Protein AF-A0A7S4SIM2-F1 (afdb_monomer)

Solvent-accessible surface area (backbone atoms only — not comparable to full-atom values): 9862 Å² total; per-residue (Å²): 139,83,87,84,81,85,83,84,78,82,80,81,80,80,81,78,81,84,77,73,76,79,71,59,57,64,60,49,52,54,50,53,53,53,36,49,53,40,46,74,65,68,42,68,64,54,23,58,41,30,54,47,64,72,65,57,48,93,91,39,55,69,60,43,52,54,54,38,46,71,59,74,44,68,68,64,62,56,70,56,70,51,74,69,49,49,52,53,52,52,49,47,55,51,52,51,51,50,50,54,53,35,63,73,68,70,49,64,67,68,62,50,51,51,53,49,52,50,44,53,52,52,49,53,51,50,53,54,54,48,52,52,52,28,50,53,51,50,52,51,50,52,53,50,40,47,73,71,67,56,67,82,76,71,83,76,70,75,76,83,80,133

Structure (mmCIF, N/CA/C/O backbone):
data_AF-A0A7S4SIM2-F1
#
_entry.id   AF-A0A7S4SIM2-F1
#
loop_
_atom_site.group_PDB
_atom_site.id
_atom_site.type_symbol
_atom_site.label_atom_id
_atom_site.label_alt_id
_atom_site.label_comp_id
_atom_site.label_asym_id
_atom_site.label_entity_id
_atom_site.label_seq_id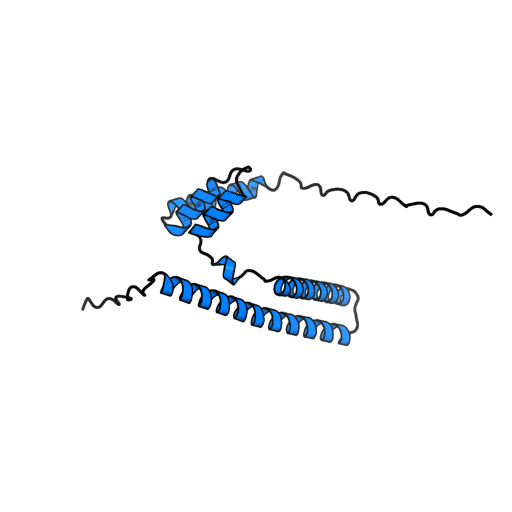
_atom_site.pdbx_PDB_ins_code
_atom_site.Cartn_x
_atom_site.Cartn_y
_atom_site.Cartn_z
_atom_site.occupancy
_atom_site.B_iso_or_equiv
_atom_site.auth_seq_id
_atom_site.auth_comp_id
_atom_site.auth_asym_id
_atom_site.auth_atom_id
_atom_site.pdbx_PDB_model_num
ATOM 1 N N . GLY A 1 1 ? -58.064 -26.342 -5.071 1.00 50.75 1 GLY A N 1
ATOM 2 C CA . GLY A 1 1 ? -57.109 -25.403 -4.454 1.00 50.75 1 GLY A CA 1
ATOM 3 C C . GLY A 1 1 ? -56.196 -24.867 -5.532 1.00 50.75 1 GLY A C 1
ATOM 4 O O . GLY A 1 1 ? -55.663 -25.666 -6.287 1.00 50.75 1 GLY A O 1
ATOM 5 N N . ARG A 1 2 ? -56.091 -23.544 -5.673 1.00 45.09 2 ARG A N 1
ATOM 6 C CA . ARG A 1 2 ? -55.187 -22.900 -6.641 1.00 45.09 2 ARG A CA 1
ATOM 7 C C . ARG A 1 2 ? -53.861 -22.545 -5.948 1.00 45.09 2 ARG A C 1
ATOM 9 O O . ARG A 1 2 ? -53.925 -22.120 -4.795 1.00 45.09 2 ARG A O 1
ATOM 16 N N . PRO A 1 3 ? -52.698 -22.693 -6.607 1.00 59.72 3 PRO A N 1
ATOM 17 C CA . PRO A 1 3 ? -51.413 -22.300 -6.037 1.00 59.72 3 PRO A CA 1
ATOM 18 C C . PRO A 1 3 ? -51.189 -20.785 -6.149 1.00 59.72 3 PRO A C 1
ATOM 20 O O . PRO A 1 3 ? -51.427 -20.174 -7.190 1.00 59.72 3 PRO A O 1
ATOM 23 N N . SER A 1 4 ? -50.732 -20.193 -5.051 1.00 57.53 4 SER A N 1
ATOM 24 C CA . SER A 1 4 ? -50.369 -18.786 -4.893 1.00 57.53 4 SER A CA 1
ATOM 25 C C . SER A 1 4 ? -48.961 -18.521 -5.440 1.00 57.53 4 SER A C 1
ATOM 27 O O . SER A 1 4 ? -47.979 -19.098 -4.982 1.00 57.53 4 SER A O 1
ATOM 29 N N . THR A 1 5 ? -48.857 -17.622 -6.416 1.00 63.50 5 THR A N 1
ATOM 30 C CA . THR A 1 5 ? -47.593 -17.086 -6.943 1.00 63.50 5 THR A CA 1
ATOM 31 C C . THR A 1 5 ? -47.039 -15.971 -6.045 1.00 63.50 5 THR A C 1
ATOM 33 O O . THR A 1 5 ? -47.820 -15.122 -5.608 1.00 63.50 5 THR A O 1
ATOM 36 N N . PRO A 1 6 ? -45.716 -15.897 -5.805 1.00 59.38 6 PRO A N 1
ATOM 37 C CA . PRO A 1 6 ? -45.113 -14.800 -5.057 1.00 59.38 6 PRO A CA 1
ATOM 38 C C . PRO A 1 6 ? -44.892 -13.560 -5.940 1.00 59.38 6 PRO A C 1
ATOM 40 O O . PRO A 1 6 ? -44.244 -13.610 -6.985 1.00 59.38 6 PRO A O 1
ATOM 43 N N . THR A 1 7 ? -45.421 -12.430 -5.477 1.00 67.12 7 THR A N 1
ATOM 44 C CA . THR A 1 7 ? -45.268 -11.091 -6.057 1.00 67.12 7 THR A CA 1
ATOM 45 C C . THR A 1 7 ? -43.827 -10.590 -5.908 1.00 67.12 7 THR A C 1
ATOM 47 O O . THR A 1 7 ? -43.352 -10.352 -4.797 1.00 67.12 7 THR A O 1
ATOM 50 N N . LEU A 1 8 ? -43.132 -10.395 -7.032 1.00 49.69 8 LEU A N 1
ATOM 51 C CA . LEU A 1 8 ? -41.819 -9.747 -7.093 1.00 49.69 8 LEU A CA 1
ATOM 52 C C . LEU A 1 8 ? -41.946 -8.257 -6.743 1.00 49.69 8 LEU A C 1
ATOM 54 O O . LEU A 1 8 ? -42.590 -7.480 -7.446 1.00 49.69 8 LEU A O 1
ATOM 58 N N . ARG A 1 9 ? -41.315 -7.859 -5.635 1.00 54.34 9 ARG A N 1
ATOM 59 C CA . ARG A 1 9 ? -41.248 -6.478 -5.150 1.00 54.34 9 ARG A CA 1
ATOM 60 C C . ARG A 1 9 ? -40.105 -5.753 -5.871 1.00 54.34 9 ARG A C 1
ATOM 62 O O . ARG A 1 9 ? -38.940 -6.088 -5.676 1.00 54.34 9 ARG A O 1
ATOM 69 N N . ALA A 1 10 ? -40.448 -4.783 -6.714 1.00 52.19 10 ALA A N 1
ATOM 70 C CA . ALA A 1 10 ? -39.492 -3.946 -7.432 1.00 52.19 10 ALA A 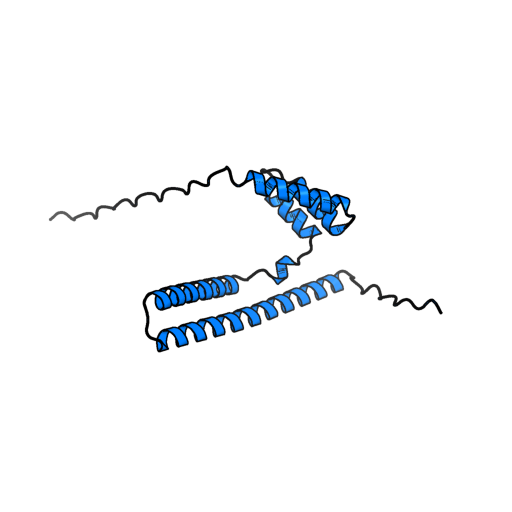CA 1
ATOM 71 C C . ALA A 1 10 ? -38.646 -3.095 -6.462 1.00 52.19 10 ALA A C 1
ATOM 73 O O . ALA A 1 10 ? -39.176 -2.434 -5.568 1.00 52.19 10 ALA A O 1
ATOM 74 N N . LEU A 1 11 ? -37.325 -3.125 -6.655 1.00 56.38 11 LEU A N 1
ATOM 75 C CA . LEU A 1 11 ? -36.349 -2.269 -5.979 1.00 56.38 11 LEU A CA 1
ATOM 76 C C . LEU A 1 11 ? -36.395 -0.850 -6.577 1.00 56.38 11 LEU A C 1
ATOM 78 O O . LEU A 1 11 ? -36.374 -0.722 -7.803 1.00 56.38 11 LEU A O 1
ATOM 82 N N . PRO A 1 12 ? -36.401 0.221 -5.764 1.00 54.81 12 PRO A N 1
ATOM 83 C CA . PRO A 1 12 ? -36.215 1.570 -6.278 1.00 54.81 12 PRO A CA 1
ATOM 84 C C . PRO A 1 12 ? -34.764 1.771 -6.735 1.00 54.81 12 PRO A C 1
ATOM 86 O O . PRO A 1 12 ? -33.811 1.480 -6.010 1.00 54.81 12 PRO A O 1
ATOM 89 N N . ALA A 1 13 ? -34.618 2.282 -7.957 1.00 48.66 13 ALA A N 1
ATOM 90 C CA . ALA A 1 13 ? -33.352 2.681 -8.550 1.00 48.66 13 ALA A CA 1
ATOM 91 C C . ALA A 1 13 ? -32.652 3.732 -7.674 1.00 48.66 13 ALA A C 1
ATOM 93 O O . ALA A 1 13 ? -33.204 4.794 -7.380 1.00 48.66 13 ALA A O 1
ATOM 94 N N . ALA A 1 14 ? -31.423 3.424 -7.263 1.00 46.47 14 ALA A N 1
ATOM 95 C CA . ALA A 1 14 ? -30.552 4.344 -6.553 1.00 46.47 14 ALA A CA 1
ATOM 96 C C . ALA A 1 14 ? -30.267 5.571 -7.432 1.00 46.47 14 ALA A C 1
ATOM 98 O O . ALA A 1 14 ? -29.705 5.459 -8.523 1.00 46.47 14 ALA A O 1
ATOM 99 N N . GLY A 1 15 ? -30.672 6.743 -6.941 1.00 44.69 15 GLY A N 1
ATOM 100 C CA . GLY A 1 15 ? -30.414 8.033 -7.563 1.00 44.69 15 GLY A CA 1
ATOM 101 C C . GLY A 1 15 ? -28.919 8.264 -7.759 1.00 44.69 15 GLY A C 1
ATOM 102 O O . GLY A 1 15 ? -28.145 8.294 -6.802 1.00 44.69 15 GLY A O 1
ATOM 103 N N . GLY A 1 16 ? -28.538 8.434 -9.024 1.00 44.62 16 GLY A N 1
ATOM 104 C CA . GLY A 1 16 ? -27.206 8.831 -9.443 1.00 44.62 16 GLY A CA 1
ATOM 105 C C . GLY A 1 16 ? -26.792 10.149 -8.795 1.00 44.62 16 GLY A C 1
ATOM 106 O O . GLY A 1 16 ? -27.492 11.161 -8.843 1.00 44.62 16 GLY A O 1
ATOM 107 N N . SER A 1 17 ? -25.617 10.099 -8.185 1.00 48.88 17 SER A N 1
ATOM 108 C CA . SER A 1 17 ? -24.833 11.214 -7.680 1.00 48.88 17 SER A CA 1
ATOM 109 C C . SER A 1 17 ? -24.766 12.371 -8.680 1.00 48.88 17 SER A C 1
ATOM 111 O O . SER A 1 17 ? -24.175 12.245 -9.752 1.00 48.88 17 SER A O 1
ATOM 113 N N . ARG A 1 18 ? -25.313 13.528 -8.292 1.00 47.81 18 ARG A N 1
ATOM 114 C CA . ARG A 1 18 ? -25.048 14.818 -8.937 1.00 47.81 18 ARG A CA 1
ATOM 115 C C . ARG A 1 18 ? -23.600 15.215 -8.640 1.00 47.81 18 ARG A C 1
ATOM 117 O O . ARG A 1 18 ? -23.317 15.799 -7.597 1.00 47.81 18 ARG A O 1
ATOM 124 N N . THR A 1 19 ? -22.669 14.892 -9.530 1.00 52.66 19 THR A N 1
ATOM 125 C CA . THR A 1 19 ? -21.340 15.514 -9.521 1.00 52.66 19 THR A CA 1
ATOM 126 C C . THR A 1 19 ? -21.475 16.923 -10.081 1.00 52.66 19 THR A C 1
ATOM 128 O O . THR A 1 19 ? -21.735 17.109 -11.267 1.00 52.66 19 THR A O 1
ATOM 131 N N . SER A 1 20 ? -21.346 17.913 -9.204 1.00 48.88 20 SER A N 1
ATOM 132 C CA . SER A 1 20 ? -21.331 19.329 -9.564 1.00 48.88 20 SER A CA 1
ATOM 133 C C . SER A 1 20 ? -20.116 19.636 -10.467 1.00 48.88 20 SER A C 1
ATOM 135 O O . SER A 1 20 ? -18.988 19.361 -10.056 1.00 48.88 20 SER A O 1
ATOM 137 N N . PRO A 1 21 ? -20.291 20.192 -11.683 1.00 54.94 21 PRO A N 1
ATOM 138 C CA . PRO A 1 21 ? -19.202 20.408 -12.649 1.00 54.94 21 PRO A CA 1
ATOM 139 C C . PRO A 1 21 ? -18.275 21.592 -12.310 1.00 54.94 21 PRO A C 1
ATOM 141 O O . PRO A 1 21 ? -17.209 21.739 -12.908 1.00 54.94 21 PRO A O 1
ATOM 144 N N . ALA A 1 22 ? -18.640 22.437 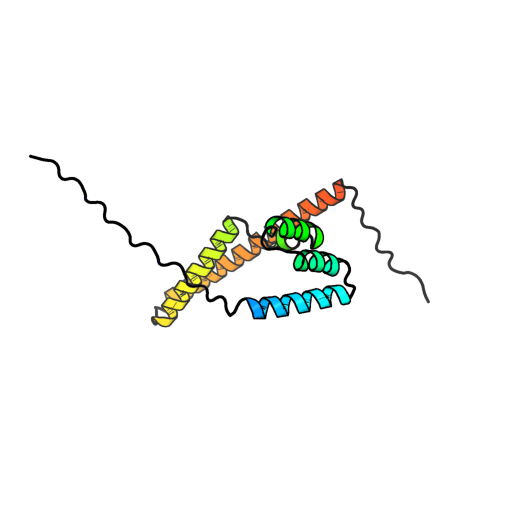-11.341 1.00 49.53 22 ALA A N 1
ATOM 145 C CA . ALA A 1 22 ? -17.956 23.708 -11.102 1.00 49.53 22 ALA A CA 1
ATOM 146 C C . ALA A 1 22 ? -16.583 23.585 -10.405 1.00 49.53 22 ALA A C 1
ATOM 148 O O . ALA A 1 22 ? -15.754 24.479 -10.548 1.00 49.53 22 ALA A O 1
ATOM 149 N N . SER A 1 23 ? -16.290 22.489 -9.688 1.00 51.41 23 SER A N 1
ATOM 150 C CA . SER A 1 23 ? -15.010 22.340 -8.964 1.00 51.41 23 SER A CA 1
ATOM 151 C C . SER A 1 23 ? -13.899 21.648 -9.769 1.00 51.41 23 SER A C 1
ATOM 153 O O . SER A 1 23 ? -12.769 21.545 -9.293 1.00 51.41 23 SER A O 1
ATOM 155 N N . SER A 1 24 ? -14.199 21.144 -10.972 1.00 56.50 24 SER A N 1
ATOM 156 C CA . SER A 1 24 ? -13.254 20.360 -11.785 1.00 56.50 24 SER A CA 1
ATOM 157 C C . SER A 1 24 ? -12.314 21.221 -12.637 1.00 56.50 24 SER A C 1
ATOM 159 O O . SER A 1 24 ? -11.255 20.753 -13.053 1.00 56.50 24 SER A O 1
ATOM 161 N N . THR A 1 25 ? -12.686 22.462 -12.947 1.00 62.25 25 THR A N 1
ATOM 162 C CA . THR A 1 25 ? -11.946 23.305 -13.901 1.00 62.25 25 THR A CA 1
ATOM 163 C C . THR A 1 25 ? -10.772 24.031 -13.244 1.00 62.25 25 THR A C 1
ATOM 165 O O . THR A 1 25 ? -9.696 24.123 -13.837 1.00 62.25 25 THR A O 1
ATOM 168 N N . ALA A 1 26 ? -10.932 24.471 -11.992 1.00 68.25 26 ALA A N 1
ATOM 169 C CA . ALA A 1 26 ? -9.886 25.154 -11.231 1.00 68.25 26 ALA A CA 1
ATOM 170 C C . ALA A 1 26 ? -8.680 24.238 -10.945 1.00 68.25 26 ALA A C 1
ATOM 172 O O . ALA A 1 26 ? -7.527 24.627 -11.133 1.00 68.25 26 ALA A O 1
ATOM 173 N N . THR A 1 27 ? -8.931 22.983 -10.571 1.00 73.69 27 THR A N 1
ATOM 174 C CA . THR A 1 27 ? -7.882 21.979 -10.324 1.00 73.69 27 THR A CA 1
ATOM 175 C C . THR A 1 27 ? -7.163 21.562 -11.610 1.00 73.69 27 THR A C 1
ATOM 177 O O . THR A 1 27 ? -5.945 21.354 -11.605 1.00 73.69 27 THR A O 1
ATOM 180 N N . ALA A 1 28 ? -7.885 21.511 -12.734 1.00 75.38 28 ALA A N 1
ATOM 181 C CA . ALA A 1 28 ? -7.313 21.247 -14.051 1.00 75.38 28 ALA A CA 1
ATOM 182 C C . ALA A 1 28 ? -6.392 22.385 -14.528 1.00 75.38 28 ALA A C 1
ATOM 184 O O . ALA A 1 28 ? -5.312 22.117 -15.060 1.00 75.38 28 ALA A O 1
ATOM 185 N N . ALA A 1 29 ? -6.771 23.647 -14.300 1.00 80.81 29 ALA A N 1
ATOM 186 C CA . ALA A 1 29 ? -5.950 24.806 -14.652 1.00 80.81 29 ALA A CA 1
ATOM 187 C C . ALA A 1 29 ? -4.621 24.830 -13.876 1.00 80.81 29 ALA A C 1
ATOM 189 O O . ALA A 1 29 ? -3.555 24.977 -14.481 1.00 80.81 29 ALA A O 1
ATOM 190 N N . VAL A 1 30 ? -4.671 24.589 -12.561 1.00 83.62 30 VAL A N 1
ATOM 191 C CA . VAL A 1 30 ? -3.474 24.507 -11.703 1.00 83.62 30 VAL A CA 1
ATOM 192 C C . VAL A 1 30 ? -2.564 23.358 -12.141 1.00 83.62 30 VAL A C 1
ATOM 194 O O . VAL A 1 30 ? -1.352 23.531 -12.273 1.00 83.62 30 VAL A O 1
ATOM 197 N N . SER A 1 31 ? -3.144 22.198 -12.452 1.00 80.75 31 SER A N 1
ATOM 198 C CA . SER A 1 31 ? -2.384 21.026 -12.896 1.00 80.75 31 SER A CA 1
ATOM 199 C C . SER A 1 31 ? -1.680 21.270 -14.238 1.00 80.75 31 SER A C 1
ATOM 201 O O . SER A 1 31 ? -0.501 20.949 -14.380 1.00 80.75 31 SER A O 1
ATOM 203 N N . ARG A 1 32 ? -2.345 21.913 -15.209 1.00 83.44 32 ARG A N 1
ATOM 204 C CA . ARG A 1 32 ? -1.726 22.301 -16.493 1.00 83.44 32 ARG A CA 1
ATOM 205 C C . ARG A 1 32 ? -0.582 23.297 -16.309 1.00 83.44 32 ARG A C 1
ATOM 207 O O . ARG A 1 32 ? 0.440 23.167 -16.979 1.00 83.44 32 ARG A O 1
ATOM 214 N N . PHE A 1 33 ? -0.735 24.269 -15.411 1.00 85.94 33 PHE A N 1
ATOM 215 C CA . PHE A 1 33 ? 0.317 25.240 -15.104 1.00 85.94 33 PHE A CA 1
ATOM 216 C C . PHE A 1 33 ? 1.573 24.565 -14.533 1.00 85.94 33 PHE A C 1
ATOM 218 O O . PHE A 1 33 ? 2.682 24.812 -15.009 1.00 85.94 33 PHE A O 1
ATOM 225 N N . ILE A 1 34 ? 1.400 23.653 -13.571 1.00 81.12 34 ILE A N 1
ATOM 226 C CA . ILE A 1 34 ? 2.508 22.886 -12.981 1.00 81.12 34 ILE A CA 1
ATOM 227 C C . ILE A 1 34 ? 3.206 22.029 -14.047 1.00 81.12 34 ILE A C 1
ATOM 229 O O . ILE A 1 34 ? 4.435 22.002 -14.103 1.00 81.12 34 ILE A O 1
ATOM 233 N N . LEU A 1 35 ? 2.445 21.367 -14.925 1.00 80.50 35 LEU A N 1
ATOM 234 C CA . LEU A 1 35 ? 3.006 20.552 -16.008 1.00 80.50 35 LEU A CA 1
ATOM 235 C C . LEU A 1 35 ? 3.836 21.381 -16.998 1.00 80.50 35 LEU A C 1
ATOM 237 O O . LEU A 1 35 ? 4.906 20.932 -17.397 1.00 80.50 35 LEU A O 1
ATOM 241 N 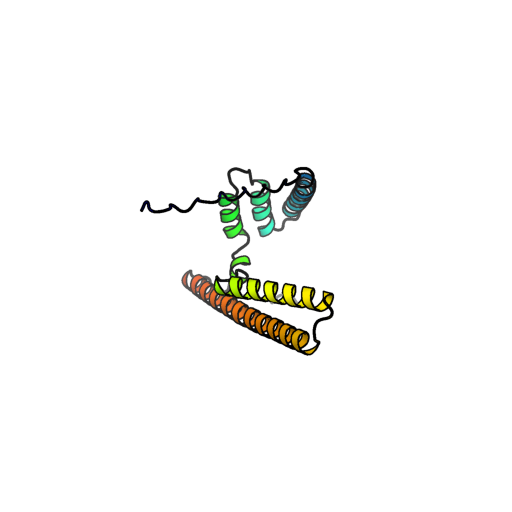N . LYS A 1 36 ? 3.403 22.602 -17.341 1.00 83.56 36 LYS A N 1
ATOM 242 C CA . LYS A 1 36 ? 4.194 23.520 -18.181 1.00 83.56 36 LYS A CA 1
ATOM 243 C C . LYS A 1 36 ? 5.517 23.899 -17.512 1.00 83.56 36 LYS A C 1
ATOM 245 O O . LYS A 1 36 ? 6.570 23.725 -18.110 1.00 83.56 36 LYS A O 1
ATOM 250 N N . ARG A 1 37 ? 5.495 24.266 -16.225 1.00 81.25 37 ARG A N 1
ATOM 251 C CA . ARG A 1 37 ? 6.736 24.549 -15.480 1.00 81.25 37 ARG A CA 1
ATOM 252 C C . ARG A 1 37 ? 7.680 23.350 -15.370 1.00 81.25 37 ARG A C 1
ATOM 254 O O . ARG A 1 37 ? 8.898 23.520 -15.347 1.00 81.25 37 ARG A O 1
ATOM 261 N N . LEU A 1 38 ? 7.148 22.130 -15.306 1.00 73.06 38 LEU A N 1
ATOM 262 C CA . LEU A 1 38 ? 7.967 20.914 -15.335 1.00 73.06 38 LEU A CA 1
ATOM 263 C C . LEU A 1 38 ? 8.649 20.685 -16.692 1.00 73.06 38 LEU A C 1
ATOM 265 O O . LEU A 1 38 ? 9.747 20.134 -16.723 1.00 73.06 38 LEU A O 1
ATOM 269 N N . ILE A 1 39 ? 8.027 21.115 -17.792 1.00 79.50 39 ILE A N 1
ATOM 270 C CA . ILE A 1 39 ? 8.638 21.095 -19.130 1.00 79.50 39 ILE A CA 1
ATOM 271 C C . ILE A 1 39 ? 9.760 22.133 -19.214 1.00 79.50 39 ILE A C 1
ATOM 273 O O . ILE A 1 39 ? 10.853 21.808 -19.682 1.00 79.50 39 ILE A O 1
ATOM 277 N N . ASP A 1 40 ? 9.515 23.335 -18.692 1.00 81.62 40 ASP A N 1
ATOM 278 C CA . ASP A 1 40 ? 10.457 24.459 -18.752 1.00 81.62 40 ASP A CA 1
ATOM 279 C C . ASP A 1 40 ? 11.708 24.233 -17.884 1.00 81.62 40 ASP A C 1
ATOM 281 O O . ASP A 1 40 ? 12.795 24.703 -18.206 1.00 81.62 40 ASP A O 1
ATOM 285 N N . SER A 1 41 ? 11.586 23.463 -16.798 1.00 77.62 41 SER A N 1
ATOM 286 C CA . SER A 1 41 ? 12.667 23.207 -15.827 1.00 77.62 41 SER A CA 1
ATOM 287 C C . SER A 1 41 ? 13.679 22.116 -16.232 1.00 77.62 41 SER A C 1
ATOM 289 O O . SER A 1 41 ? 14.456 21.659 -15.397 1.00 77.62 41 SER A O 1
ATOM 291 N N . ALA A 1 42 ? 13.705 21.693 -17.502 1.00 64.62 42 ALA A N 1
ATOM 292 C CA . ALA A 1 42 ? 14.722 20.804 -18.095 1.00 64.62 42 ALA A CA 1
ATOM 293 C C . ALA A 1 42 ? 14.930 19.417 -17.431 1.00 64.62 42 ALA A C 1
ATOM 295 O O . ALA A 1 42 ? 15.888 18.707 -17.744 1.00 64.62 42 ALA A O 1
ATOM 296 N N . LEU A 1 43 ? 14.009 18.950 -16.579 1.00 69.25 43 LEU A N 1
ATOM 297 C CA . LEU A 1 43 ? 14.028 17.579 -16.056 1.00 69.25 43 LEU A CA 1
ATOM 298 C C . LEU A 1 43 ? 13.603 16.592 -17.158 1.00 69.25 43 LEU A C 1
ATOM 300 O O . LEU A 1 43 ? 12.426 16.260 -17.277 1.00 69.25 43 LEU A O 1
ATOM 304 N N . LEU A 1 44 ? 14.557 16.106 -17.960 1.00 65.69 44 LEU A N 1
ATOM 305 C CA . LEU A 1 44 ? 14.334 15.317 -19.189 1.00 65.69 44 LEU A CA 1
ATOM 306 C C . LEU A 1 44 ? 13.300 14.178 -19.060 1.00 65.69 44 LEU A C 1
ATOM 308 O O . LEU A 1 44 ? 12.446 14.019 -19.934 1.00 65.69 44 LEU A O 1
ATOM 312 N N . GLN A 1 45 ? 13.326 13.405 -17.968 1.00 61.72 45 GLN A N 1
ATOM 313 C CA . GLN A 1 45 ? 12.346 12.328 -17.733 1.00 61.72 45 GLN A CA 1
ATOM 314 C C . GLN A 1 45 ? 10.944 12.854 -17.389 1.00 61.72 45 GLN A C 1
ATOM 316 O O . GLN A 1 45 ? 9.943 12.297 -17.840 1.00 61.72 45 GLN A O 1
ATOM 321 N N . LYS A 1 46 ? 10.853 13.942 -16.615 1.00 69.75 46 LYS A N 1
ATOM 322 C CA . LYS A 1 46 ? 9.568 14.542 -16.226 1.00 69.75 46 LYS A CA 1
ATOM 323 C C . LYS A 1 46 ? 8.950 15.354 -17.359 1.00 69.75 46 LYS A C 1
ATOM 325 O O . LYS A 1 46 ? 7.730 15.381 -17.466 1.00 69.75 46 LYS A O 1
ATOM 330 N N . ARG A 1 47 ? 9.775 15.928 -18.237 1.00 76.50 47 ARG A N 1
ATOM 331 C CA . ARG A 1 47 ? 9.346 16.649 -19.437 1.00 76.50 47 ARG A CA 1
ATOM 332 C C . ARG A 1 47 ? 8.527 15.760 -20.371 1.00 76.50 47 ARG A C 1
ATOM 334 O O . ARG A 1 47 ? 7.387 16.096 -20.658 1.00 76.50 47 ARG A O 1
ATOM 341 N N . ARG A 1 48 ? 9.040 14.585 -20.755 1.00 75.50 48 ARG A N 1
ATOM 342 C CA . ARG A 1 48 ? 8.294 13.652 -21.626 1.00 75.50 48 ARG A CA 1
ATOM 343 C C . ARG A 1 48 ? 6.988 13.163 -20.992 1.00 75.50 48 ARG A C 1
ATOM 345 O O . ARG A 1 48 ? 5.973 13.037 -21.669 1.00 75.50 48 ARG A O 1
ATOM 352 N N . ALA A 1 49 ? 6.995 12.898 -19.684 1.00 76.06 49 ALA A N 1
ATOM 353 C CA . ALA A 1 49 ? 5.784 12.527 -18.953 1.00 76.06 49 ALA A CA 1
ATOM 354 C C . ALA A 1 49 ? 4.756 13.677 -18.923 1.00 76.06 49 ALA A C 1
ATOM 356 O O . ALA A 1 49 ? 3.562 13.437 -19.098 1.00 76.06 49 ALA A O 1
ATOM 357 N N . ALA A 1 50 ? 5.216 14.918 -18.745 1.00 78.56 50 ALA A N 1
ATOM 358 C CA . ALA A 1 50 ? 4.373 16.107 -18.747 1.00 78.56 50 ALA A CA 1
ATOM 359 C C . ALA A 1 50 ? 3.808 16.431 -20.138 1.00 78.56 50 ALA A C 1
ATOM 361 O O . ALA A 1 50 ? 2.638 16.786 -20.241 1.00 78.56 50 ALA A O 1
ATOM 362 N N . GLU A 1 51 ? 4.588 16.237 -21.204 1.00 81.38 51 GLU A N 1
ATOM 363 C CA . GLU A 1 51 ? 4.133 16.366 -22.595 1.00 81.38 51 GLU A CA 1
ATOM 364 C C . GLU A 1 51 ? 3.002 15.368 -22.901 1.00 81.38 51 GLU A C 1
ATOM 366 O O . GLU A 1 51 ? 1.964 15.758 -23.434 1.00 81.38 51 GLU A O 1
ATOM 371 N N . ILE A 1 52 ? 3.136 14.103 -22.476 1.00 80.31 52 ILE A N 1
ATOM 372 C CA . ILE A 1 52 ? 2.055 13.110 -22.606 1.00 80.31 52 ILE A CA 1
ATOM 373 C C . ILE A 1 52 ? 0.832 13.520 -21.785 1.00 80.31 52 ILE A C 1
ATOM 375 O O . ILE A 1 52 ? -0.285 13.414 -22.282 1.00 80.31 52 ILE A O 1
ATOM 379 N N . ALA A 1 53 ? 1.029 13.984 -20.546 1.00 79.00 53 ALA A N 1
ATOM 380 C CA . ALA A 1 53 ? -0.058 14.389 -19.655 1.00 79.00 53 ALA A CA 1
ATOM 381 C C . ALA A 1 53 ? -0.829 15.620 -20.171 1.00 79.00 53 ALA A C 1
ATOM 383 O O . ALA A 1 53 ? -2.042 15.703 -19.993 1.00 79.00 53 ALA A O 1
ATOM 384 N N . LEU A 1 54 ? -0.150 16.563 -20.829 1.00 80.94 54 LEU A N 1
ATOM 385 C CA . LEU A 1 54 ? -0.777 17.730 -21.456 1.00 80.94 54 LEU A CA 1
ATOM 386 C C . LEU A 1 54 ? -1.470 17.391 -22.780 1.00 80.94 54 LEU A C 1
ATOM 388 O O . LEU A 1 54 ? -2.441 18.053 -23.133 1.00 80.94 54 LEU A O 1
ATOM 392 N N . GLY A 1 55 ? -1.003 16.359 -23.488 1.00 77.31 55 GLY A N 1
ATOM 393 C CA . GLY A 1 55 ? -1.610 15.859 -24.723 1.00 77.31 55 GLY A CA 1
ATOM 394 C C . GLY A 1 55 ? -2.793 14.906 -24.520 1.00 77.31 55 GLY A C 1
ATOM 395 O O . GLY A 1 55 ? -3.297 14.353 -25.498 1.00 77.31 55 GLY A O 1
ATOM 396 N N . VAL A 1 56 ? -3.233 14.662 -23.279 1.00 75.38 56 VAL A N 1
ATOM 397 C CA . VAL A 1 56 ? -4.373 13.775 -23.008 1.00 75.38 56 VAL A CA 1
ATOM 398 C C . VAL A 1 56 ? -5.679 14.462 -23.399 1.00 75.38 56 VAL A C 1
ATOM 400 O O . VAL A 1 56 ? -6.152 15.360 -22.707 1.00 75.38 56 VAL A O 1
ATOM 403 N N . ALA A 1 57 ? -6.270 14.004 -24.500 1.00 70.38 57 ALA A N 1
ATOM 404 C CA . ALA A 1 57 ? -7.663 14.261 -24.845 1.00 70.38 57 ALA A CA 1
ATOM 405 C C . ALA A 1 57 ? -8.578 13.185 -24.236 1.00 70.38 57 ALA A C 1
ATOM 407 O O . ALA A 1 57 ? -8.139 12.052 -24.008 1.00 70.38 57 ALA A O 1
ATOM 408 N N . ASP A 1 58 ? -9.858 13.514 -24.034 1.00 60.75 58 ASP A N 1
ATOM 409 C CA . ASP A 1 58 ? -10.823 12.627 -23.369 1.00 60.75 58 ASP A CA 1
ATOM 410 C C . ASP A 1 58 ? -11.046 11.279 -24.070 1.00 60.75 58 ASP A C 1
ATOM 412 O O . ASP A 1 58 ? -11.403 10.291 -23.431 1.00 60.75 58 ASP A O 1
ATOM 416 N N . SER A 1 59 ? -10.741 11.193 -25.364 1.00 60.50 59 SER A N 1
ATOM 417 C CA . SER A 1 59 ? -10.826 9.959 -26.146 1.00 60.50 59 SER A CA 1
ATOM 418 C C . SER A 1 59 ? -9.650 8.991 -25.943 1.00 60.50 59 SER A C 1
ATOM 420 O O . SER A 1 59 ? -9.766 7.824 -26.304 1.00 60.50 59 SER A O 1
ATOM 422 N N . ASN A 1 60 ? -8.527 9.430 -25.355 1.00 68.56 60 ASN A N 1
ATOM 423 C CA . ASN A 1 60 ? -7.250 8.697 -25.393 1.00 68.56 60 ASN A CA 1
ATOM 424 C C . ASN A 1 60 ? -6.629 8.396 -24.016 1.00 68.56 60 ASN A C 1
ATOM 426 O O . ASN A 1 60 ? -5.458 8.015 -23.931 1.00 68.56 60 ASN A O 1
ATOM 430 N N . HIS A 1 61 ? -7.400 8.504 -22.929 1.00 73.12 61 HIS A N 1
ATOM 431 C CA . HIS A 1 61 ? -6.922 8.296 -21.551 1.00 73.12 61 HIS A CA 1
ATOM 432 C C . HIS A 1 61 ? -6.153 6.978 -21.345 1.00 73.12 61 HIS A C 1
ATOM 434 O O . HIS A 1 61 ? -5.106 6.959 -20.694 1.00 73.12 61 HIS A O 1
ATOM 440 N N . LEU A 1 62 ? -6.632 5.874 -21.927 1.00 70.75 62 LEU A N 1
ATOM 441 C CA . LEU A 1 62 ? -6.001 4.550 -21.815 1.00 70.75 62 LEU A CA 1
ATOM 442 C C . LEU A 1 62 ? -4.614 4.497 -22.475 1.00 70.75 62 LEU A C 1
ATOM 444 O O . LEU A 1 62 ? -3.658 4.018 -21.861 1.00 70.75 62 LEU A O 1
ATOM 448 N N . LEU A 1 63 ? -4.490 5.036 -23.690 1.00 75.69 63 LEU A N 1
ATOM 449 C CA . LEU A 1 63 ? -3.229 5.082 -24.437 1.00 75.69 63 LEU A CA 1
ATOM 450 C C . LEU A 1 63 ? -2.220 6.018 -23.772 1.00 75.69 63 LEU A C 1
ATOM 452 O O . LEU A 1 63 ? -1.051 5.664 -23.613 1.00 75.69 63 LEU A O 1
ATOM 456 N N . SER A 1 64 ? -2.671 7.186 -23.316 1.00 78.50 64 SER A N 1
ATOM 457 C CA . SER A 1 64 ? -1.830 8.127 -22.578 1.00 78.50 64 SER A CA 1
ATOM 458 C C . SER A 1 64 ? -1.304 7.517 -21.283 1.00 78.50 64 SER A C 1
ATOM 460 O O . SER A 1 64 ? -0.126 7.673 -20.966 1.00 78.50 64 SER A O 1
ATOM 462 N N . ARG A 1 65 ? -2.134 6.741 -20.573 1.00 73.31 65 ARG A N 1
ATOM 463 C CA . ARG A 1 65 ? -1.731 6.010 -19.366 1.00 73.31 65 ARG A CA 1
ATOM 464 C C . ARG A 1 65 ? -0.687 4.930 -19.657 1.00 73.31 65 ARG A C 1
ATOM 466 O O . ARG A 1 65 ? 0.261 4.798 -18.887 1.00 73.31 65 ARG A O 1
ATOM 473 N N . GLN A 1 66 ? -0.831 4.182 -20.752 1.00 74.00 66 GLN A N 1
ATOM 474 C CA . GLN A 1 66 ? 0.167 3.191 -21.175 1.00 74.00 66 GLN A CA 1
ATOM 475 C C . GLN A 1 66 ? 1.504 3.849 -21.544 1.00 74.00 66 GLN A C 1
ATOM 477 O O . GLN A 1 66 ? 2.553 3.407 -21.079 1.00 74.00 66 GLN A O 1
ATOM 482 N N . ARG A 1 67 ? 1.477 4.946 -22.313 1.00 77.88 67 ARG A N 1
ATOM 483 C CA . ARG A 1 67 ? 2.689 5.697 -22.681 1.00 77.88 67 ARG A CA 1
ATOM 484 C C . ARG A 1 67 ? 3.382 6.289 -21.452 1.00 77.88 67 ARG A C 1
ATOM 486 O O . ARG A 1 67 ? 4.591 6.143 -21.307 1.00 77.88 67 ARG A O 1
ATOM 493 N N . LEU A 1 68 ? 2.622 6.879 -20.526 1.00 75.75 68 LEU A N 1
ATOM 494 C CA . LEU A 1 68 ? 3.142 7.378 -19.247 1.00 75.75 68 LEU A CA 1
ATOM 495 C C . LEU A 1 68 ? 3.799 6.273 -18.413 1.00 75.75 68 LEU A C 1
ATOM 497 O O . LEU A 1 68 ? 4.864 6.505 -17.842 1.00 75.75 68 LEU A O 1
ATOM 501 N N . ALA A 1 69 ? 3.212 5.074 -18.371 1.00 68.75 69 ALA A N 1
ATOM 502 C CA . ALA A 1 69 ? 3.779 3.937 -17.644 1.00 68.75 69 ALA A CA 1
ATOM 503 C C . ALA A 1 69 ? 5.154 3.511 -18.192 1.00 68.75 69 ALA A C 1
ATOM 505 O O . ALA A 1 69 ? 6.029 3.135 -17.413 1.00 68.75 69 ALA A O 1
ATOM 506 N N . GLY A 1 70 ? 5.369 3.628 -19.507 1.00 70.75 70 GLY A N 1
ATOM 507 C CA . GLY A 1 70 ? 6.671 3.377 -20.131 1.00 70.75 70 GLY A CA 1
ATOM 508 C C . GLY A 1 70 ? 7.744 4.417 -19.783 1.00 70.75 70 GLY A C 1
ATOM 509 O O . GLY A 1 70 ? 8.922 4.076 -19.746 1.00 70.75 70 GLY A O 1
ATOM 510 N N . ILE A 1 71 ? 7.357 5.668 -19.498 1.00 72.94 71 ILE A N 1
ATOM 511 C CA . ILE A 1 71 ? 8.298 6.786 -19.273 1.00 72.94 71 ILE A CA 1
ATOM 512 C C . ILE A 1 71 ? 8.616 7.014 -17.796 1.00 72.94 71 ILE A C 1
ATOM 514 O O . ILE A 1 71 ? 9.771 7.233 -17.441 1.00 72.94 71 ILE A O 1
ATOM 518 N N . VAL A 1 72 ? 7.611 6.967 -16.921 1.00 66.81 72 VAL A N 1
ATOM 519 C CA . VAL A 1 72 ? 7.784 7.229 -15.477 1.00 66.81 72 VAL A CA 1
ATOM 520 C C . VAL A 1 72 ? 8.482 6.051 -14.773 1.00 66.81 72 VAL A C 1
ATOM 522 O O . VAL A 1 72 ? 8.929 6.155 -13.629 1.00 66.81 72 VAL A O 1
ATOM 525 N N . GLY A 1 73 ? 8.629 4.930 -15.483 1.00 64.25 73 GLY A N 1
ATOM 526 C CA . GLY A 1 73 ? 9.122 3.679 -14.942 1.00 64.25 73 GLY A CA 1
ATOM 527 C C . GLY A 1 73 ? 8.068 3.000 -14.072 1.00 64.25 73 GLY A C 1
ATOM 528 O O . GLY A 1 73 ? 7.103 3.600 -13.593 1.00 64.25 73 GLY A O 1
ATOM 529 N N . ASN A 1 74 ? 8.276 1.712 -13.822 1.00 63.72 74 ASN A N 1
ATOM 530 C CA . ASN A 1 74 ? 7.369 0.862 -13.051 1.00 63.72 74 ASN A CA 1
ATOM 531 C C . ASN A 1 74 ? 7.369 1.173 -11.536 1.00 63.72 74 ASN A C 1
ATOM 533 O O . ASN A 1 74 ?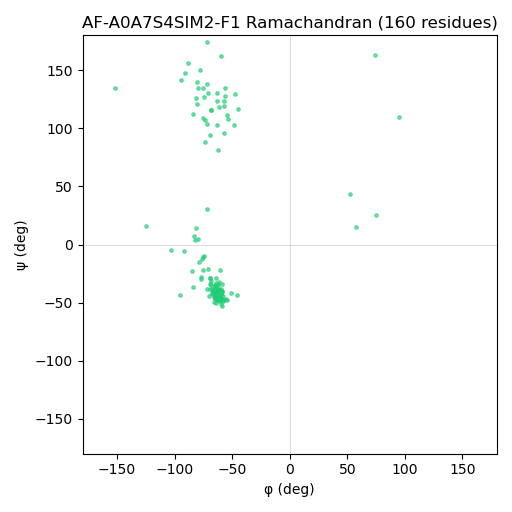 7.114 0.295 -10.721 1.00 63.72 74 ASN A O 1
ATOM 537 N N . GLN A 1 75 ? 7.614 2.416 -11.111 1.00 65.06 75 GLN A N 1
ATOM 538 C CA . GLN A 1 75 ? 7.649 2.784 -9.688 1.00 65.06 75 GLN A CA 1
ATOM 539 C C . GLN A 1 75 ? 6.316 2.486 -8.982 1.00 65.06 75 GLN A C 1
ATOM 541 O O . GLN A 1 75 ? 6.295 2.054 -7.831 1.00 65.06 75 GLN A O 1
ATOM 546 N N . GLY A 1 76 ? 5.196 2.638 -9.698 1.00 71.06 76 GLY A N 1
ATOM 547 C CA . GLY A 1 76 ? 3.874 2.253 -9.203 1.00 71.06 76 GLY A CA 1
ATOM 548 C C . GLY A 1 76 ? 3.660 0.738 -9.102 1.00 71.06 76 GLY A C 1
ATOM 549 O O . GLY A 1 76 ? 2.803 0.304 -8.339 1.00 71.06 76 GLY A O 1
ATOM 550 N N . ARG A 1 77 ? 4.438 -0.080 -9.824 1.00 77.81 77 ARG A N 1
ATOM 551 C CA . ARG A 1 77 ? 4.325 -1.548 -9.811 1.00 77.81 77 ARG A CA 1
ATOM 552 C C . ARG A 1 77 ? 4.655 -2.123 -8.439 1.00 77.81 77 ARG A C 1
ATOM 554 O O . ARG A 1 77 ? 3.938 -2.996 -7.976 1.00 77.81 77 ARG A O 1
ATOM 561 N N . TYR A 1 78 ? 5.676 -1.587 -7.774 1.00 81.00 78 TYR A N 1
ATOM 562 C CA . TYR A 1 78 ? 6.098 -2.043 -6.444 1.00 81.00 78 TYR A CA 1
ATOM 563 C C . TYR A 1 78 ? 5.179 -1.567 -5.312 1.00 81.00 78 TYR A C 1
ATOM 565 O O . TYR A 1 78 ? 5.287 -2.050 -4.192 1.00 81.00 78 TYR A O 1
ATOM 573 N N . ARG A 1 79 ? 4.285 -0.611 -5.596 1.00 79.56 79 ARG A N 1
ATOM 574 C CA . ARG A 1 79 ? 3.289 -0.090 -4.646 1.00 79.56 79 ARG A CA 1
ATOM 575 C C . ARG A 1 79 ? 1.883 -0.634 -4.895 1.00 79.56 79 ARG A C 1
ATOM 577 O O . ARG A 1 79 ? 0.964 -0.302 -4.151 1.00 79.56 79 ARG A O 1
ATOM 584 N N . ARG A 1 80 ? 1.683 -1.411 -5.962 1.00 82.44 80 ARG A N 1
ATOM 585 C CA . ARG A 1 80 ? 0.377 -1.990 -6.279 1.00 82.44 80 ARG A CA 1
ATOM 586 C C . ARG A 1 80 ? 0.083 -3.133 -5.322 1.00 82.44 80 ARG A C 1
ATOM 588 O O . ARG A 1 80 ? 0.870 -4.065 -5.207 1.00 82.44 80 ARG A O 1
ATOM 595 N N . LEU A 1 81 ? -1.077 -3.048 -4.681 1.00 83.62 81 LEU A N 1
ATOM 596 C CA . LEU A 1 81 ? -1.614 -4.135 -3.881 1.00 83.62 81 LEU A CA 1
ATOM 597 C C . LEU A 1 81 ? -2.093 -5.259 -4.799 1.00 83.62 81 LEU A C 1
ATOM 599 O O . LEU A 1 81 ? -2.726 -5.011 -5.827 1.00 83.62 81 LEU A O 1
ATOM 603 N N . ASP A 1 82 ? -1.794 -6.489 -4.403 1.00 88.38 82 ASP A N 1
ATOM 604 C CA . ASP A 1 82 ? -2.424 -7.688 -4.937 1.00 88.38 82 ASP A CA 1
ATOM 605 C C . ASP A 1 82 ? -3.875 -7.802 -4.434 1.00 88.38 82 ASP A C 1
ATOM 607 O O . ASP A 1 82 ? -4.339 -6.997 -3.618 1.00 88.38 82 ASP A O 1
ATOM 611 N N . ALA A 1 83 ? -4.620 -8.791 -4.936 1.00 89.12 83 ALA A N 1
ATOM 612 C CA . ALA A 1 83 ? -6.009 -9.011 -4.527 1.00 89.12 83 ALA A CA 1
ATOM 613 C C . ALA A 1 83 ? -6.124 -9.164 -3.000 1.00 89.12 83 ALA A C 1
ATOM 615 O O . ALA A 1 83 ? -6.891 -8.446 -2.358 1.00 89.12 83 ALA A O 1
ATOM 616 N N . HIS A 1 84 ? -5.256 -9.986 -2.406 1.00 91.25 84 HIS A N 1
ATOM 617 C CA . HIS A 1 84 ? -5.203 -10.172 -0.958 1.00 91.25 84 HIS A CA 1
ATOM 618 C C . HIS A 1 84 ? -4.806 -8.894 -0.202 1.00 91.25 84 HIS A C 1
ATOM 620 O O . HIS A 1 84 ? -5.320 -8.628 0.884 1.00 91.25 84 HIS A O 1
ATOM 626 N N . GLY A 1 85 ? -3.910 -8.073 -0.752 1.00 91.81 85 GLY A N 1
ATOM 627 C CA . GLY A 1 85 ? -3.541 -6.772 -0.201 1.00 91.81 85 GLY A CA 1
ATOM 628 C C . GLY A 1 85 ? -4.707 -5.794 -0.200 1.00 91.81 85 GLY A C 1
ATOM 629 O O . GLY A 1 85 ? -4.887 -5.073 0.783 1.00 91.81 85 GLY A O 1
ATOM 630 N N . CYS A 1 86 ? -5.529 -5.815 -1.250 1.00 93.00 86 CYS A N 1
ATOM 631 C CA . CYS A 1 86 ? -6.763 -5.040 -1.314 1.00 93.00 86 CYS A CA 1
ATOM 632 C C . CYS A 1 86 ? -7.763 -5.505 -0.253 1.00 93.00 86 CYS A C 1
ATOM 634 O O . CYS A 1 86 ? -8.339 -4.666 0.437 1.00 93.00 86 CYS A O 1
ATOM 636 N N . ASP A 1 87 ? -7.941 -6.814 -0.083 1.00 94.44 87 ASP A N 1
ATOM 637 C CA . ASP A 1 87 ? -8.849 -7.369 0.925 1.00 94.44 87 ASP A CA 1
ATOM 638 C C . ASP A 1 87 ? -8.404 -6.998 2.346 1.00 94.44 87 ASP A C 1
ATOM 640 O O . ASP A 1 87 ? -9.206 -6.470 3.117 1.00 94.44 87 ASP A O 1
ATOM 644 N N . ARG A 1 88 ? -7.107 -7.141 2.664 1.00 96.69 88 ARG A N 1
ATOM 645 C CA . ARG A 1 88 ? -6.533 -6.681 3.945 1.00 96.69 88 ARG A CA 1
ATOM 646 C C . ARG A 1 88 ? -6.752 -5.184 4.167 1.00 96.69 88 ARG A C 1
ATOM 648 O O . ARG A 1 88 ? -7.144 -4.778 5.256 1.00 96.69 88 ARG A O 1
ATOM 655 N N . ALA A 1 89 ? -6.532 -4.355 3.146 1.00 94.94 89 ALA A N 1
ATOM 656 C CA . ALA A 1 89 ? -6.742 -2.912 3.253 1.00 94.94 89 ALA A CA 1
ATOM 657 C C . ALA A 1 89 ? -8.218 -2.559 3.509 1.00 94.94 89 ALA A C 1
ATOM 659 O O . ALA A 1 89 ? -8.515 -1.703 4.345 1.00 94.94 89 ALA A O 1
ATOM 660 N N . ARG A 1 90 ? -9.158 -3.241 2.837 1.00 97.44 90 ARG A N 1
ATOM 661 C CA . ARG A 1 90 ? -10.598 -3.076 3.094 1.00 97.44 90 ARG A CA 1
ATOM 662 C C . ARG A 1 90 ? -10.967 -3.501 4.511 1.00 97.44 90 ARG A C 1
ATOM 664 O O . ARG A 1 90 ? -11.770 -2.818 5.144 1.00 97.44 90 ARG A O 1
ATOM 671 N N . GLU A 1 91 ? -10.372 -4.581 5.009 1.00 97.69 91 GLU A N 1
ATOM 672 C CA . GLU A 1 91 ? -10.606 -5.069 6.367 1.00 97.69 91 GLU A CA 1
ATOM 673 C C . GLU A 1 91 ? -10.112 -4.075 7.423 1.00 97.69 91 GLU A C 1
ATOM 675 O O . GLU A 1 91 ? -10.870 -3.707 8.320 1.00 97.69 91 GLU A O 1
ATOM 680 N N . ILE A 1 92 ? -8.902 -3.534 7.259 1.00 97.94 92 ILE A N 1
ATOM 681 C CA . ILE A 1 92 ? -8.370 -2.468 8.121 1.00 97.94 92 ILE A CA 1
ATOM 682 C C . ILE A 1 92 ? -9.338 -1.275 8.155 1.00 97.94 92 ILE A C 1
ATOM 684 O O . ILE A 1 92 ? -9.711 -0.808 9.230 1.00 97.94 92 ILE A O 1
ATOM 688 N N . LEU A 1 93 ? -9.817 -0.817 6.992 1.00 97.88 93 LEU A N 1
ATOM 689 C CA . LEU A 1 93 ? -10.784 0.286 6.907 1.00 97.88 93 LEU A CA 1
ATOM 690 C C . LEU A 1 93 ? -12.139 -0.054 7.546 1.00 97.88 93 LEU A C 1
ATOM 692 O O . LEU A 1 93 ? -12.825 0.826 8.073 1.00 97.88 93 LEU A O 1
ATOM 696 N N . ARG A 1 94 ? -12.576 -1.315 7.478 1.00 98.31 94 ARG A N 1
ATOM 697 C CA . ARG A 1 94 ? -13.797 -1.788 8.143 1.00 98.31 94 ARG A CA 1
ATOM 698 C C . ARG A 1 94 ? -13.646 -1.711 9.661 1.00 98.31 94 ARG A C 1
ATOM 700 O O . ARG A 1 94 ? -14.508 -1.127 10.319 1.00 98.31 94 ARG A O 1
ATOM 707 N N . LEU A 1 95 ? -12.544 -2.228 10.201 1.00 97.75 95 LEU A N 1
ATOM 708 C CA . LEU A 1 95 ? -12.267 -2.220 11.637 1.00 97.75 95 LEU A CA 1
ATOM 709 C C . LEU A 1 95 ? -12.052 -0.803 12.174 1.00 97.75 95 LEU A C 1
ATOM 711 O O . LEU A 1 95 ? -12.611 -0.461 13.211 1.00 97.75 95 LEU A O 1
ATOM 715 N N . GLN A 1 96 ? -11.343 0.059 11.443 1.00 97.88 96 GLN A N 1
ATOM 716 C CA . GLN A 1 96 ? -11.173 1.468 11.816 1.00 97.88 96 GLN A CA 1
ATOM 717 C C . GLN A 1 96 ? -12.513 2.205 11.911 1.00 97.88 96 GLN A C 1
ATOM 719 O O . GLN A 1 96 ? -12.751 2.937 12.873 1.00 97.88 96 GLN A O 1
ATOM 724 N N . ARG A 1 97 ? -13.425 1.978 10.955 1.00 97.75 97 ARG A N 1
ATOM 725 C CA . ARG A 1 97 ? -14.785 2.539 11.012 1.00 97.75 97 ARG A CA 1
ATOM 726 C C . ARG A 1 97 ? -15.573 2.004 12.205 1.00 97.75 97 ARG A C 1
ATOM 728 O O . ARG A 1 97 ? -16.244 2.782 12.880 1.00 97.75 97 ARG A O 1
ATOM 735 N N . ARG A 1 98 ? -15.469 0.704 12.497 1.00 96.06 98 ARG A N 1
ATOM 736 C CA . ARG A 1 98 ? -16.102 0.093 13.676 1.00 96.06 98 ARG A CA 1
ATOM 737 C C . ARG A 1 98 ? -15.579 0.714 14.973 1.00 96.06 98 ARG A C 1
ATOM 739 O O . ARG A 1 98 ? -16.380 1.148 15.794 1.00 96.06 98 ARG A O 1
ATOM 746 N N . LEU A 1 99 ? -14.261 0.826 15.115 1.00 96.31 99 LEU A N 1
ATOM 747 C CA . LEU A 1 99 ? -13.601 1.435 16.269 1.00 96.31 99 LEU A CA 1
ATOM 748 C C . LEU A 1 99 ? -14.022 2.901 16.451 1.00 96.31 99 LEU A C 1
ATOM 750 O O . LEU A 1 99 ? -14.336 3.318 17.563 1.00 96.31 99 LEU A O 1
ATOM 754 N N . HIS A 1 100 ? -14.112 3.672 15.364 1.00 95.75 100 HIS A N 1
ATOM 755 C CA . HIS A 1 100 ? -14.614 5.050 15.401 1.00 95.75 100 HIS A CA 1
ATOM 756 C C . HIS A 1 100 ? -16.061 5.139 15.902 1.00 95.75 100 HIS A C 1
ATOM 758 O O . HIS A 1 100 ? -16.372 5.953 16.772 1.00 95.75 100 HIS A O 1
ATOM 764 N N . ASN A 1 101 ? -16.945 4.277 15.394 1.00 95.25 101 ASN A N 1
ATOM 765 C CA . ASN A 1 101 ? -18.347 4.248 15.811 1.00 95.25 101 ASN A CA 1
ATOM 766 C C . ASN A 1 101 ? -18.497 3.840 17.284 1.00 95.25 101 ASN A C 1
ATOM 768 O O . ASN A 1 101 ? -19.288 4.440 18.008 1.00 95.25 101 ASN A O 1
ATOM 772 N N . MET A 1 102 ? -17.702 2.876 17.753 1.00 94.06 102 MET A N 1
ATOM 773 C CA . MET A 1 102 ? -17.721 2.444 19.154 1.00 94.06 102 MET A CA 1
ATOM 774 C C . MET A 1 102 ? -17.199 3.516 20.112 1.00 94.06 102 MET A C 1
ATOM 776 O O . MET A 1 102 ? -17.780 3.712 21.177 1.00 94.06 102 MET A O 1
ATOM 780 N N . ARG A 1 103 ? -16.164 4.271 19.717 1.00 93.56 103 ARG A N 1
ATOM 781 C CA . ARG A 1 103 ? -15.692 5.431 20.492 1.00 93.56 103 ARG A CA 1
ATOM 782 C C . ARG A 1 103 ? -16.789 6.480 20.664 1.00 93.56 103 ARG A C 1
ATOM 784 O O . ARG A 1 103 ? -16.936 7.032 21.749 1.00 93.56 103 ARG A O 1
ATOM 791 N N . LYS A 1 104 ? -17.593 6.724 19.623 1.00 93.69 104 LYS A N 1
ATOM 792 C CA . LYS A 1 104 ? -18.747 7.635 19.710 1.00 93.69 104 LYS A CA 1
ATOM 793 C C . LYS A 1 104 ? -19.848 7.114 20.632 1.00 93.69 104 LYS A C 1
ATOM 795 O O . LYS A 1 104 ? -20.449 7.903 21.351 1.00 93.69 104 LYS A O 1
ATOM 800 N N . ALA A 1 105 ? -20.096 5.807 20.624 1.00 92.31 105 ALA A N 1
ATOM 801 C CA . ALA A 1 105 ? -21.147 5.173 21.417 1.00 92.31 105 ALA A CA 1
ATOM 802 C C . ALA A 1 105 ? -20.777 4.943 22.899 1.00 92.31 105 ALA A C 1
ATOM 804 O O . ALA A 1 105 ? -21.564 4.330 23.612 1.00 92.31 105 ALA A O 1
ATOM 805 N N . ARG A 1 106 ? -19.604 5.411 23.369 1.00 88.69 106 ARG A N 1
ATOM 806 C CA . ARG A 1 106 ? -19.043 5.094 24.701 1.00 88.69 106 ARG A CA 1
ATOM 807 C C . ARG A 1 106 ? -18.979 3.579 24.961 1.00 88.69 106 ARG A C 1
ATOM 809 O O . ARG A 1 106 ? -19.356 3.111 26.030 1.00 88.69 1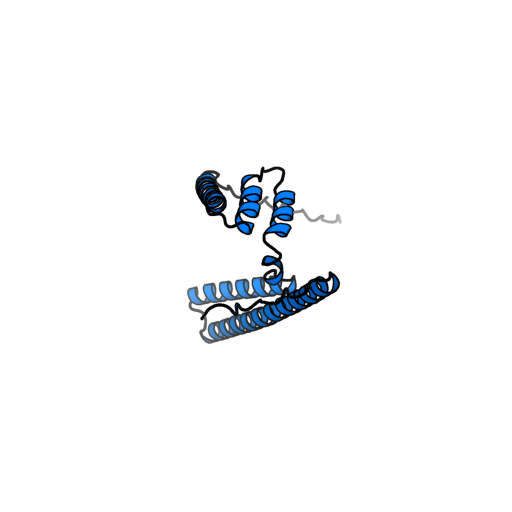06 ARG A O 1
ATOM 816 N N . GLY A 1 107 ? -18.538 2.821 23.953 1.00 78.50 107 GLY A N 1
ATOM 817 C CA . GLY A 1 107 ? -18.414 1.364 24.041 1.00 78.50 107 GLY A CA 1
ATOM 818 C C . GLY A 1 107 ? -17.463 0.897 25.150 1.00 78.50 107 GLY A C 1
ATOM 819 O O . GLY A 1 107 ? -16.634 1.668 25.638 1.00 78.50 107 GLY A O 1
ATOM 820 N N . ALA A 1 108 ? -17.578 -0.382 25.520 1.00 82.50 108 ALA A N 1
ATOM 821 C CA . ALA A 1 108 ? -16.723 -1.018 26.518 1.00 82.50 108 ALA A CA 1
ATOM 822 C C . ALA 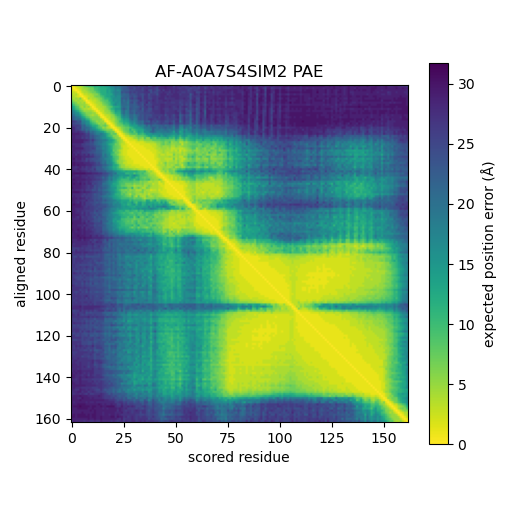A 1 108 ? -15.233 -0.887 26.149 1.00 82.50 108 ALA A C 1
ATOM 824 O O . ALA A 1 108 ? -14.839 -1.112 25.000 1.00 82.50 108 ALA A O 1
ATOM 825 N N . THR A 1 109 ? -14.402 -0.530 27.131 1.00 89.94 109 THR A N 1
ATOM 826 C CA . THR A 1 109 ? -12.961 -0.285 26.952 1.00 89.94 109 THR A CA 1
ATOM 827 C C . THR A 1 109 ? -12.220 -1.514 26.429 1.00 89.94 109 THR A C 1
ATOM 829 O O . THR A 1 109 ? -11.394 -1.393 25.528 1.00 89.94 109 THR A O 1
ATOM 832 N N . THR A 1 110 ? -12.589 -2.705 26.896 1.00 93.69 110 THR A N 1
ATOM 833 C CA . THR A 1 110 ? -11.970 -3.980 26.501 1.00 93.69 110 THR A CA 1
ATOM 834 C C . THR A 1 110 ? -12.178 -4.315 25.021 1.00 93.69 110 THR A C 1
ATOM 836 O O . THR A 1 110 ? -11.249 -4.745 24.338 1.00 93.69 110 THR A O 1
ATOM 839 N N . GLU A 1 111 ? -13.374 -4.077 24.475 1.00 93.94 111 GLU A N 1
ATOM 840 C CA . GLU A 1 111 ? -13.638 -4.307 23.049 1.00 93.94 111 GLU A CA 1
ATOM 841 C C . GLU A 1 111 ? -12.889 -3.307 22.157 1.00 93.94 111 GLU A C 1
ATOM 843 O O . GLU A 1 111 ? -12.456 -3.655 21.055 1.00 93.94 111 GLU A O 1
ATOM 848 N N . LEU A 1 112 ? -12.721 -2.066 22.629 1.00 94.81 112 LEU A N 1
ATOM 849 C CA . LEU A 1 112 ? -11.941 -1.044 21.930 1.00 94.81 112 LEU A CA 1
ATOM 850 C C . LEU A 1 112 ? -10.460 -1.421 21.856 1.00 94.81 112 LEU A C 1
ATOM 852 O O . LEU A 1 112 ? -9.869 -1.301 20.783 1.00 94.81 112 LEU A O 1
ATOM 856 N N . GLU A 1 113 ? -9.884 -1.890 22.963 1.00 95.88 113 GLU A N 1
ATOM 857 C CA . GLU A 1 113 ? -8.501 -2.377 23.026 1.00 95.88 113 GLU A CA 1
ATOM 858 C C . GLU A 1 113 ? -8.291 -3.562 22.082 1.00 95.88 113 GLU A C 1
ATOM 860 O O . GLU A 1 113 ? -7.361 -3.560 21.275 1.00 95.88 113 GLU A O 1
ATOM 865 N N . HIS A 1 114 ? -9.212 -4.527 22.093 1.00 96.56 114 HIS A N 1
ATOM 866 C CA . HIS A 1 114 ? -9.151 -5.677 21.199 1.00 96.56 114 HIS A CA 1
ATOM 867 C C . HIS A 1 114 ? -9.232 -5.274 19.716 1.00 96.56 114 HIS A C 1
ATOM 869 O O . HIS A 1 114 ? -8.428 -5.732 18.904 1.00 96.56 114 HIS A O 1
ATOM 875 N N . LEU A 1 115 ? -10.154 -4.378 19.341 1.00 96.56 115 LEU A N 1
ATOM 876 C CA . LEU A 1 115 ? -10.223 -3.859 17.969 1.00 96.56 115 LEU A CA 1
ATOM 877 C C . LEU A 1 115 ? -8.960 -3.091 17.574 1.00 96.56 115 LEU A C 1
ATOM 879 O O . LEU A 1 115 ? -8.542 -3.162 16.418 1.00 96.56 115 LEU A O 1
ATOM 883 N N . HIS A 1 116 ? -8.360 -2.356 18.510 1.00 97.31 116 HIS A N 1
ATOM 884 C CA . HIS A 1 116 ? -7.115 -1.644 18.264 1.00 97.31 116 HIS A CA 1
ATOM 885 C C . HIS A 1 116 ? -5.974 -2.621 17.964 1.00 97.31 116 HIS A C 1
ATOM 887 O O . HIS A 1 116 ? -5.356 -2.515 16.906 1.00 97.31 116 HIS A O 1
ATOM 893 N N . ALA A 1 117 ? -5.795 -3.638 18.811 1.00 98.00 117 ALA A N 1
ATOM 894 C CA . ALA A 1 117 ? -4.796 -4.686 18.619 1.00 98.00 117 ALA A CA 1
ATOM 895 C C . ALA A 1 117 ? -4.990 -5.439 17.288 1.00 98.00 117 ALA A C 1
ATOM 897 O O . ALA A 1 117 ? -4.024 -5.716 16.575 1.00 98.00 117 ALA A O 1
ATOM 898 N N . GLN A 1 118 ? -6.239 -5.719 16.896 1.00 98.06 118 GLN A N 1
ATOM 899 C CA . GLN A 1 118 ? -6.538 -6.336 15.598 1.00 98.06 118 GLN A CA 1
ATOM 900 C C . GLN A 1 118 ? -6.129 -5.455 14.410 1.00 98.06 118 GLN A C 1
ATOM 902 O O . GLN A 1 118 ? -5.578 -5.959 13.429 1.00 98.06 118 GLN A O 1
ATOM 907 N N . ILE A 1 119 ? -6.389 -4.145 14.481 1.00 98.12 119 ILE A N 1
ATOM 908 C CA . ILE A 1 119 ? -5.986 -3.197 13.434 1.00 98.12 119 ILE A CA 1
ATOM 909 C C . ILE A 1 119 ? -4.463 -3.151 13.321 1.00 98.12 119 ILE A C 1
ATOM 911 O O . ILE A 1 119 ? -3.943 -3.242 12.208 1.00 98.12 119 ILE A O 1
ATOM 915 N N . GLU A 1 120 ? -3.754 -3.039 14.444 1.00 98.38 120 GLU A N 1
ATOM 916 C CA . GLU A 1 120 ? -2.289 -3.005 14.468 1.00 98.38 120 GLU A CA 1
ATOM 917 C C . GLU A 1 120 ? -1.691 -4.282 13.877 1.00 98.38 120 GLU A C 1
ATOM 919 O O . GLU A 1 120 ? -0.823 -4.218 13.004 1.00 98.38 120 GLU A O 1
ATOM 924 N N . HIS A 1 121 ? -2.212 -5.445 14.273 1.00 98.19 121 HIS A N 1
ATOM 925 C CA . HIS A 1 121 ? -1.773 -6.728 13.741 1.00 98.19 121 HIS A CA 1
ATOM 926 C C . HIS A 1 121 ? -1.940 -6.807 12.216 1.00 98.19 121 HIS A C 1
ATOM 928 O O . HIS A 1 121 ? -0.999 -7.146 11.493 1.00 98.19 121 HIS A O 1
ATOM 934 N N . LEU A 1 122 ? -3.114 -6.431 11.697 1.00 97.31 122 LEU A N 1
ATOM 935 C CA . LEU A 1 122 ? -3.375 -6.431 10.256 1.00 97.31 122 LEU A CA 1
ATOM 936 C C . LEU A 1 122 ? -2.502 -5.424 9.501 1.00 97.31 122 LEU A C 1
ATOM 938 O O . LEU A 1 122 ? -2.074 -5.708 8.380 1.00 97.31 122 LEU A O 1
ATOM 942 N N . GLN A 1 123 ? -2.210 -4.263 10.089 1.00 97.94 123 GLN A N 1
ATOM 943 C CA . GLN A 1 123 ? -1.303 -3.276 9.502 1.00 97.94 123 GLN A CA 1
ATOM 944 C C . GLN A 1 123 ? 0.129 -3.808 9.411 1.00 97.94 123 GLN A C 1
ATOM 946 O O . GLN A 1 123 ? 0.753 -3.687 8.355 1.00 97.94 123 GLN A O 1
ATOM 951 N N . GLN A 1 124 ? 0.631 -4.447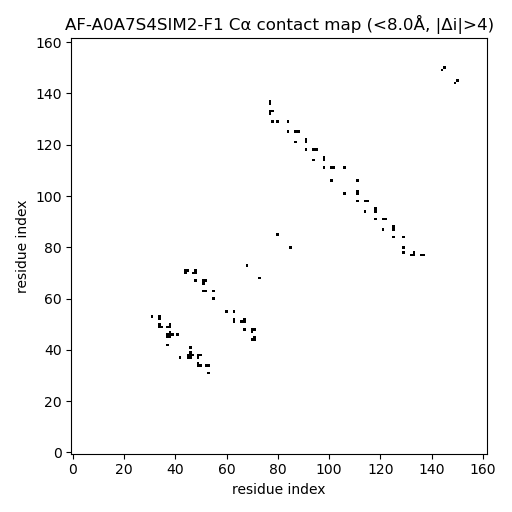 10.472 1.00 98.06 124 GLN A N 1
ATOM 952 C CA . GLN A 1 124 ? 1.952 -5.081 10.481 1.00 98.06 124 GLN A CA 1
ATOM 953 C C . GLN A 1 124 ? 2.043 -6.191 9.427 1.00 98.06 124 GLN A C 1
ATOM 955 O O . GLN A 1 124 ? 2.979 -6.213 8.622 1.00 98.06 124 GLN A O 1
ATOM 960 N N . GLN A 1 125 ? 1.038 -7.071 9.369 1.00 97.44 125 GLN A N 1
ATOM 961 C CA . GLN A 1 125 ? 0.955 -8.116 8.347 1.00 97.44 125 GLN A CA 1
ATOM 962 C C . GLN A 1 125 ? 0.928 -7.525 6.934 1.00 97.44 125 GLN A C 1
ATOM 964 O O . GLN A 1 125 ? 1.667 -7.969 6.053 1.00 97.44 125 GLN A O 1
ATOM 969 N N . HIS A 1 126 ? 0.102 -6.502 6.706 1.00 96.50 126 HIS A N 1
ATOM 970 C CA . HIS A 1 126 ? -0.001 -5.838 5.414 1.00 96.50 126 HIS A CA 1
ATOM 971 C C . HIS A 1 126 ? 1.326 -5.202 4.985 1.00 96.50 126 HIS A C 1
ATOM 973 O O . HIS A 1 126 ? 1.730 -5.371 3.833 1.00 96.50 126 HIS A O 1
ATOM 979 N N . ALA A 1 127 ? 2.017 -4.512 5.894 1.00 94.75 127 ALA A N 1
ATOM 980 C CA . ALA A 1 127 ? 3.314 -3.900 5.628 1.00 94.75 127 ALA A CA 1
ATOM 981 C C . ALA A 1 127 ? 4.378 -4.953 5.278 1.00 94.75 127 ALA A C 1
ATOM 983 O O . ALA A 1 127 ? 5.060 -4.818 4.261 1.00 94.75 127 ALA A O 1
ATOM 984 N N . SER A 1 128 ? 4.467 -6.029 6.067 1.00 96.88 128 SER A N 1
ATOM 985 C CA . SER A 1 128 ? 5.415 -7.128 5.843 1.00 96.88 128 SER A CA 1
ATOM 986 C C . SER A 1 128 ? 5.206 -7.793 4.480 1.00 96.88 128 SER A C 1
ATOM 988 O O . SER A 1 128 ? 6.131 -7.873 3.669 1.00 96.88 128 SER A O 1
ATOM 990 N N . LEU A 1 129 ? 3.968 -8.188 4.169 1.00 94.94 129 LEU A N 1
ATOM 991 C CA . LEU A 1 129 ? 3.640 -8.840 2.899 1.00 94.94 129 LEU A CA 1
ATOM 992 C C . LEU A 1 129 ? 3.850 -7.909 1.698 1.00 94.94 129 LEU A C 1
ATOM 994 O O . LEU A 1 129 ? 4.357 -8.340 0.663 1.00 94.94 129 LEU A O 1
ATOM 998 N N . SER A 1 130 ? 3.519 -6.622 1.838 1.00 92.06 130 SER A N 1
ATOM 999 C CA . SER A 1 130 ? 3.749 -5.634 0.776 1.00 92.06 130 SER A CA 1
ATOM 1000 C C . SER A 1 130 ? 5.242 -5.449 0.496 1.00 92.06 130 SER A C 1
ATOM 1002 O O . SER A 1 130 ? 5.649 -5.398 -0.665 1.00 92.06 130 SER A O 1
ATOM 1004 N N . ALA A 1 131 ? 6.076 -5.411 1.540 1.00 93.06 131 ALA A N 1
ATOM 1005 C CA . ALA A 1 131 ? 7.527 -5.337 1.392 1.00 93.06 131 ALA A CA 1
ATOM 1006 C C . ALA A 1 131 ? 8.096 -6.589 0.701 1.00 93.06 131 ALA A C 1
ATOM 1008 O O . ALA A 1 131 ? 8.930 -6.473 -0.198 1.00 93.06 131 ALA A O 1
ATOM 1009 N N . GLN A 1 132 ? 7.611 -7.780 1.062 1.00 95.06 132 GLN A N 1
ATOM 1010 C CA . GLN A 1 132 ? 8.014 -9.036 0.421 1.00 95.06 132 GLN A CA 1
ATOM 1011 C C . GLN A 1 132 ? 7.633 -9.076 -1.065 1.00 95.06 132 GLN A C 1
ATOM 1013 O O . GLN A 1 132 ? 8.460 -9.445 -1.903 1.00 95.06 132 GLN A O 1
ATOM 1018 N N . ALA A 1 133 ? 6.413 -8.656 -1.407 1.00 90.31 133 ALA A N 1
ATOM 1019 C CA . ALA A 1 133 ? 5.952 -8.576 -2.791 1.00 90.31 133 ALA A CA 1
ATOM 1020 C C . ALA A 1 133 ? 6.764 -7.557 -3.611 1.00 90.31 133 ALA A C 1
ATOM 1022 O O . ALA A 1 133 ? 7.164 -7.836 -4.742 1.00 90.31 133 ALA A O 1
ATOM 1023 N N . ALA A 1 134 ? 7.076 -6.394 -3.032 1.00 89.94 134 ALA A N 1
ATOM 1024 C CA . ALA A 1 134 ? 7.923 -5.395 -3.677 1.00 89.94 134 ALA A CA 1
ATOM 1025 C C . A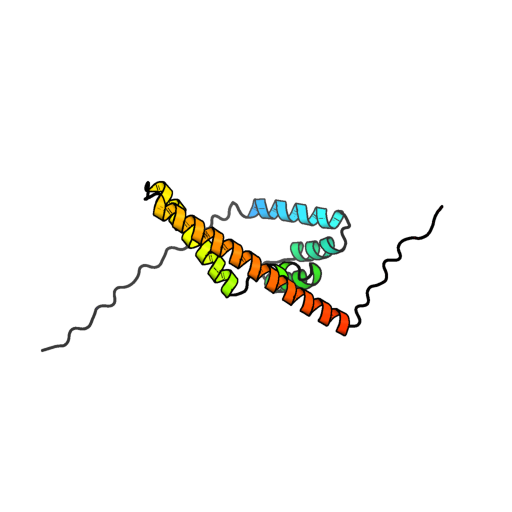LA A 1 134 ? 9.343 -5.931 -3.929 1.00 89.94 134 ALA A C 1
ATOM 1027 O O . ALA A 1 134 ? 9.877 -5.781 -5.029 1.00 89.94 134 ALA A O 1
ATOM 1028 N N . LEU A 1 135 ? 9.935 -6.607 -2.939 1.00 93.69 135 LEU A N 1
ATOM 1029 C CA . LEU A 1 135 ? 11.253 -7.233 -3.050 1.00 93.69 135 LEU A CA 1
ATOM 1030 C C . LEU A 1 135 ? 11.275 -8.320 -4.134 1.00 93.69 135 LEU A C 1
ATOM 1032 O O . LEU A 1 135 ? 12.221 -8.388 -4.922 1.00 93.69 135 LEU A O 1
ATOM 1036 N N . SER A 1 136 ? 10.254 -9.180 -4.181 1.00 91.50 136 SER A N 1
ATOM 1037 C CA . SER A 1 136 ? 10.176 -10.265 -5.163 1.00 91.50 136 SER A CA 1
ATOM 1038 C C . SER A 1 136 ? 10.049 -9.719 -6.587 1.00 91.50 136 SER A C 1
ATOM 1040 O O . SER A 1 136 ? 10.778 -10.166 -7.478 1.00 91.50 136 SER A O 1
ATOM 1042 N N . ALA A 1 137 ? 9.216 -8.694 -6.783 1.00 88.12 137 ALA A N 1
ATOM 1043 C CA . ALA A 1 137 ? 9.079 -7.990 -8.051 1.00 88.12 137 ALA A CA 1
ATOM 1044 C C . ALA A 1 137 ? 10.394 -7.313 -8.463 1.00 88.12 137 ALA A C 1
ATOM 1046 O O . ALA A 1 137 ? 10.829 -7.469 -9.602 1.00 88.12 137 ALA A O 1
ATOM 1047 N N . LEU A 1 138 ? 11.077 -6.632 -7.536 1.00 90.31 138 LEU A N 1
ATOM 1048 C CA . LEU A 1 138 ? 12.354 -5.974 -7.820 1.00 90.31 138 LEU A CA 1
ATOM 1049 C C . LEU A 1 138 ? 13.428 -6.988 -8.232 1.00 90.31 138 LEU A C 1
ATOM 1051 O O . LEU A 1 138 ? 14.163 -6.767 -9.190 1.00 90.31 138 LEU A O 1
ATOM 1055 N N . ARG A 1 139 ? 13.498 -8.138 -7.552 1.00 93.81 139 ARG A N 1
ATOM 1056 C CA . ARG A 1 139 ? 14.410 -9.234 -7.917 1.00 93.81 139 ARG A CA 1
ATOM 1057 C C . ARG A 1 139 ? 14.086 -9.825 -9.286 1.00 93.81 139 ARG A C 1
ATOM 1059 O O . ARG A 1 139 ? 15.002 -10.189 -10.021 1.00 93.81 139 ARG A O 1
ATOM 1066 N N . ALA A 1 140 ? 12.806 -9.964 -9.629 1.00 89.62 140 ALA A N 1
ATOM 1067 C CA . ALA A 1 140 ? 12.397 -10.410 -10.957 1.00 89.62 140 ALA A CA 1
ATOM 1068 C C . ALA A 1 140 ? 12.866 -9.424 -12.037 1.00 89.62 140 ALA A C 1
ATOM 1070 O O . ALA A 1 140 ? 13.482 -9.852 -13.011 1.00 89.62 140 ALA A O 1
ATOM 1071 N N . ASP A 1 141 ? 12.682 -8.126 -11.804 1.00 87.56 141 ASP A N 1
ATOM 1072 C CA . ASP A 1 141 ? 13.068 -7.077 -12.747 1.00 87.56 141 ASP A CA 1
ATOM 1073 C C . ASP A 1 141 ? 14.589 -6.971 -12.891 1.00 87.56 141 ASP A C 1
ATOM 1075 O O . ASP A 1 141 ? 15.089 -6.902 -14.009 1.00 87.56 141 ASP A O 1
ATOM 1079 N N . ILE A 1 142 ? 15.351 -7.062 -11.795 1.00 87.69 142 ILE A N 1
ATOM 1080 C CA . ILE A 1 142 ? 16.821 -7.126 -11.851 1.00 87.69 142 ILE A CA 1
ATOM 1081 C C . ILE A 1 142 ? 17.272 -8.315 -12.702 1.00 87.69 142 ILE A C 1
ATOM 1083 O O . ILE A 1 142 ? 18.102 -8.150 -13.591 1.00 87.69 142 ILE A O 1
ATOM 1087 N N . ARG A 1 143 ? 16.706 -9.509 -12.483 1.00 92.88 143 ARG A N 1
ATOM 1088 C CA . ARG A 1 143 ? 17.042 -10.691 -13.292 1.00 92.88 143 ARG A CA 1
ATOM 1089 C C . ARG A 1 143 ? 16.683 -10.499 -14.763 1.00 92.88 143 ARG A C 1
ATOM 1091 O O . ARG A 1 143 ? 17.448 -10.921 -15.624 1.00 92.88 143 ARG A O 1
ATOM 1098 N N . GLN A 1 144 ? 15.549 -9.866 -15.058 1.00 88.94 144 GLN A N 1
ATOM 1099 C CA . GLN A 1 144 ? 15.152 -9.553 -16.427 1.00 88.94 144 GLN A CA 1
ATOM 1100 C C . GLN A 1 144 ? 16.126 -8.570 -17.086 1.00 88.94 144 GLN A C 1
ATOM 1102 O O . GLN A 1 144 ? 16.575 -8.830 -18.197 1.00 88.94 144 GLN A O 1
ATOM 1107 N N . MET A 1 145 ? 16.497 -7.489 -16.397 1.00 87.44 145 MET A N 1
ATOM 1108 C CA . MET A 1 145 ? 17.466 -6.512 -16.898 1.00 87.44 145 MET A CA 1
ATOM 1109 C C . MET A 1 145 ? 18.830 -7.162 -17.156 1.00 87.44 145 MET A C 1
ATOM 1111 O O . MET A 1 145 ? 19.405 -6.969 -18.222 1.00 87.44 145 MET A O 1
ATOM 1115 N N . LEU A 1 146 ? 19.317 -8.002 -16.235 1.00 89.62 146 LEU A N 1
ATOM 1116 C CA . LEU A 1 146 ? 20.574 -8.737 -16.419 1.00 89.62 146 LEU A CA 1
ATOM 1117 C C . LEU A 1 146 ? 20.530 -9.653 -17.653 1.00 89.62 146 LEU A C 1
ATOM 1119 O O . LEU A 1 146 ? 21.485 -9.686 -18.421 1.00 89.62 146 LEU A O 1
ATOM 1123 N N . ARG A 1 147 ? 19.408 -10.348 -17.899 1.00 92.44 147 ARG A N 1
ATOM 1124 C CA . ARG A 1 147 ? 19.216 -11.163 -19.117 1.00 92.44 147 ARG A CA 1
ATOM 1125 C C . ARG A 1 147 ? 19.218 -10.335 -20.403 1.00 92.44 147 ARG A C 1
ATOM 1127 O O . ARG A 1 147 ? 19.590 -10.853 -21.446 1.00 92.44 147 ARG A O 1
ATOM 1134 N N . GLN A 1 148 ? 18.807 -9.072 -20.334 1.00 91.12 148 GLN A N 1
ATOM 1135 C CA . GLN A 1 148 ? 18.806 -8.137 -21.464 1.00 91.12 148 GLN A CA 1
ATOM 1136 C C . GLN A 1 148 ? 20.175 -7.471 -21.691 1.00 91.12 148 GLN A C 1
ATOM 1138 O O . GLN A 1 148 ? 20.277 -6.556 -22.502 1.00 91.12 148 GLN A O 1
ATOM 1143 N N . GLY A 1 149 ? 21.222 -7.900 -20.978 1.00 91.56 149 GLY A N 1
ATOM 1144 C CA . GLY A 1 149 ? 22.548 -7.293 -21.075 1.00 91.56 149 GLY A CA 1
ATOM 1145 C C . GLY A 1 149 ? 22.635 -5.943 -20.366 1.00 91.56 149 GLY A C 1
ATOM 1146 O O . GLY A 1 149 ? 23.454 -5.109 -20.732 1.00 91.56 149 GLY A O 1
ATOM 1147 N N . ALA A 1 150 ? 21.793 -5.678 -19.362 1.00 87.31 150 ALA A N 1
ATOM 1148 C CA . ALA A 1 150 ? 21.996 -4.514 -18.512 1.00 87.31 150 ALA A CA 1
ATOM 1149 C C . ALA A 1 150 ? 23.205 -4.762 -17.603 1.00 87.31 150 ALA A C 1
ATOM 1151 O O . ALA A 1 150 ? 23.129 -5.485 -16.610 1.00 87.31 150 ALA A O 1
ATOM 1152 N N . TRP A 1 151 ? 24.329 -4.142 -17.933 1.00 81.56 151 TRP A N 1
ATOM 1153 C CA . TRP A 1 151 ? 25.514 -4.113 -17.082 1.00 81.56 151 TRP A CA 1
ATOM 1154 C C . TRP A 1 151 ? 25.444 -2.877 -16.186 1.00 81.56 151 TRP A C 1
ATOM 1156 O O . TRP A 1 151 ? 24.956 -1.823 -16.601 1.00 81.56 151 TRP A O 1
ATOM 1166 N N . ARG A 1 152 ? 25.971 -2.961 -14.959 1.00 69.00 152 ARG A N 1
ATOM 1167 C CA . ARG A 1 152 ? 26.295 -1.743 -14.210 1.00 69.00 152 ARG A CA 1
ATOM 1168 C C . ARG A 1 152 ? 27.376 -1.014 -15.005 1.00 69.00 152 ARG A C 1
ATOM 1170 O O . ARG A 1 152 ? 28.534 -1.413 -14.943 1.00 69.00 152 ARG A O 1
ATOM 1177 N N . SER A 1 153 ? 27.010 0.040 -15.733 1.00 65.62 153 SER A N 1
ATOM 1178 C CA . SER A 1 153 ? 27.973 1.042 -16.184 1.00 65.62 153 SER A CA 1
ATOM 1179 C C . SER A 1 153 ? 28.693 1.509 -14.927 1.00 65.62 153 SER A C 1
ATOM 1181 O O . SER A 1 153 ? 28.054 2.079 -14.037 1.00 65.62 153 SER A O 1
ATOM 1183 N N . GLY A 1 154 ? 29.959 1.112 -14.783 1.00 54.72 154 GLY A N 1
ATOM 1184 C CA . GLY A 1 154 ? 30.722 1.333 -13.565 1.00 54.72 154 GLY A CA 1
ATOM 1185 C C . GLY A 1 154 ? 30.559 2.781 -13.135 1.00 54.72 154 GLY A C 1
ATOM 1186 O O . GLY A 1 154 ? 30.707 3.684 -13.955 1.00 54.72 154 GLY A O 1
ATOM 1187 N N . CYS A 1 155 ? 30.211 3.008 -11.866 1.00 52.88 155 CYS A N 1
ATOM 1188 C CA . CYS A 1 155 ? 30.417 4.316 -11.266 1.00 52.88 155 CYS A CA 1
ATOM 1189 C C . CYS A 1 155 ? 31.910 4.603 -11.405 1.00 52.88 155 CYS A C 1
ATOM 1191 O O . CYS A 1 155 ? 32.706 4.144 -10.584 1.00 52.88 155 CYS A O 1
ATOM 1193 N N . SER A 1 156 ? 32.286 5.332 -12.452 1.00 54.34 156 SER A N 1
ATOM 1194 C CA . SER A 1 156 ? 33.541 6.051 -12.542 1.00 54.34 156 SER A CA 1
ATOM 1195 C C . SER A 1 156 ? 33.501 7.072 -11.414 1.00 54.34 156 SER A C 1
ATOM 1197 O O . SER A 1 156 ? 33.086 8.216 -11.591 1.00 54.34 156 SER A O 1
ATOM 1199 N N . LYS A 1 157 ? 33.825 6.621 -10.198 1.00 62.03 157 LYS A N 1
ATOM 1200 C CA . LYS A 1 157 ? 34.215 7.521 -9.125 1.00 62.03 157 LYS A CA 1
ATOM 1201 C C . LYS A 1 157 ? 35.366 8.318 -9.714 1.00 62.03 157 LYS A C 1
ATOM 1203 O O . LYS A 1 157 ? 36.396 7.719 -10.019 1.00 62.03 157 LYS A O 1
ATOM 1208 N N . GLY A 1 158 ? 35.132 9.609 -9.938 1.00 54.75 158 GLY A N 1
ATOM 1209 C CA . GLY A 1 158 ? 36.162 10.552 -10.329 1.00 54.75 158 GLY A CA 1
ATOM 1210 C C . GLY A 1 158 ? 37.350 10.377 -9.394 1.00 54.75 158 GLY A C 1
ATOM 1211 O O . GLY A 1 158 ? 37.296 10.745 -8.224 1.00 54.75 158 GLY A O 1
ATOM 1212 N N . ARG A 1 159 ? 38.384 9.714 -9.900 1.00 56.50 159 ARG A N 1
ATOM 1213 C CA . ARG A 1 159 ? 39.740 10.183 -9.670 1.00 56.50 159 ARG A CA 1
ATOM 1214 C C . ARG A 1 159 ? 39.923 11.345 -10.643 1.00 56.50 159 ARG A C 1
ATOM 1216 O O . ARG A 1 159 ? 39.275 11.342 -11.686 1.00 56.50 159 ARG A O 1
ATOM 1223 N N . ASP A 1 160 ? 40.756 12.298 -10.254 1.00 58.72 160 ASP A N 1
ATOM 1224 C CA . ASP A 1 160 ? 41.008 13.606 -10.874 1.00 58.72 160 ASP A CA 1
ATOM 1225 C C . ASP A 1 160 ? 40.135 14.687 -10.200 1.00 58.72 160 ASP A C 1
ATOM 1227 O O . ASP A 1 160 ? 38.919 14.700 -10.352 1.00 58.72 160 ASP A O 1
ATOM 1231 N N . ARG A 1 161 ? 40.667 15.627 -9.410 1.00 50.22 161 ARG A N 1
ATOM 1232 C CA . ARG A 1 161 ? 41.994 16.264 -9.448 1.00 50.22 161 ARG A CA 1
ATOM 1233 C C . ARG A 1 161 ? 42.420 16.712 -8.039 1.00 50.22 161 ARG A C 1
ATOM 1235 O O . ARG A 1 161 ? 41.605 17.299 -7.328 1.00 50.22 161 ARG A O 1
ATOM 1242 N N . LEU A 1 162 ? 43.670 16.419 -7.674 1.00 61.22 162 LEU A N 1
ATOM 1243 C CA . LEU A 1 162 ? 44.475 17.229 -6.750 1.00 61.22 162 LEU A CA 1
ATOM 1244 C C . LEU A 1 162 ? 45.209 18.285 -7.580 1.00 61.22 162 LEU A C 1
ATOM 1246 O O . LEU A 1 162 ? 45.535 17.954 -8.745 1.00 61.22 162 LEU A O 1
#

Mean predicted aligned error: 14.93 Å

Secondary structure (DSSP, 8-state):
-PPPPP---PPPPPPP----GGGHHHHHHHHHHHHHHHHHTT-HHHHHHHHHHHT--TT-HHHHHHHHHHHH-GGGGGG---HHHHHHHHHHHHHHHHHHHHHHTT--HHHHHHHHHHHHHHHHHHHHHHHHHHHHHHHHHHHHHHHTT-------------

Sequence (162 aa):
GRPSTPTLRALPAAGGSRTSPASSTATAAVSRFILKRLIDSALLQKRRAAEIALGVADSNHLLSRQRLAGIVGNQGRYRRLDAHGCDRAREILRLQRRLHNMRKARGATTELEHLHAQIEHLQQQHASLSAQAALSALRADIRQMLRQGAWRSGCSKGRDRL

Organism: NCBI:txid311494

pLDDT: mean 78.36, std 16.08, range [44.62, 98.38]

Radius of gyration: 26.18 Å; Cα contacts (8 Å, |Δi|>4): 60; chains: 1; bounding box: 102×51×53 Å

Foldseek 3Di:
DDDDDDDDDDDDDDDDDDPDPVPPVVVVVVLLVVLVVQLVVPPPLSNQLSVLVNPDDPVCVPVSVVSNCVRVDCPVVLVDDDPVLVVLVVVLVVLVVVLVVCVVVVHDPVVNVVSVVVSVVSVVVSVVVSNVSSVVVVVVVVVVCVVVVNDPPDPPPDDDDD

Nearest PDB structures (foldseek):
  6b87-assembly1_A-2  TM=5.859E-01  e=3.647E+00  synthetic construct
  6zna-assembly1_Aa  TM=4.471E-01  e=8.433E+00  Sus scrofa